Protein AF-A0A841CEJ9-F1 (afdb_monomer_lite)

Secondary structure (DSSP, 8-state):
-EEEEPPHHHHTSHHHHHHHHHHHHTTSEEEEB-HHHHHHHHHHHHHTT--HHHHHHHHHHHHHH-GGGB-SS-HHHHHH--PPP--TTTT---S-------

pLDDT: mean 80.27, std 18.41, range [32.31, 95.81]

Foldseek 3Di:
DAEDEDALVQCLDPVSVVVVVVVVLVVVYQYAYEPVRLVVNLVVCVVVVDDPVRSVVSSVVVCVSRVPRYDDPCVVVVVVVDDDPPPPDDPPDPPDDDDDDD

Structure (mmCIF, N/CA/C/O backbone):
data_AF-A0A841CEJ9-F1
#
_entry.id   AF-A0A841CEJ9-F1
#
loop_
_atom_site.group_PDB
_atom_site.id
_atom_site.type_symbol
_atom_site.label_atom_id
_atom_site.label_alt_id
_atom_site.label_comp_id
_atom_site.label_asym_id
_atom_site.label_entity_id
_atom_site.label_seq_id
_atom_site.pdbx_PDB_ins_code
_atom_site.Cartn_x
_atom_site.Cartn_y
_atom_site.Cartn_z
_atom_site.occupancy
_atom_site.B_iso_or_equiv
_atom_site.auth_seq_id
_atom_site.auth_comp_id
_atom_site.auth_asym_id
_atom_site.auth_atom_id
_atom_site.pdbx_PDB_model_num
ATOM 1 N N . MET A 1 1 ? -16.488 -1.893 11.204 1.00 68.88 1 MET A N 1
ATOM 2 C CA . MET A 1 1 ? -15.402 -1.370 10.348 1.00 68.88 1 MET A CA 1
ATOM 3 C C . MET A 1 1 ? -15.300 -2.282 9.139 1.00 68.88 1 MET A C 1
ATOM 5 O O . MET A 1 1 ? -15.352 -3.491 9.331 1.00 68.88 1 MET A O 1
ATOM 9 N N . TYR A 1 2 ? -15.256 -1.737 7.924 1.00 85.25 2 TYR A N 1
ATOM 10 C CA . TYR A 1 2 ? -15.229 -2.542 6.698 1.00 85.25 2 TYR A CA 1
ATOM 11 C C . TYR A 1 2 ? -13.789 -2.813 6.268 1.00 85.25 2 TYR A C 1
ATOM 13 O O . TYR A 1 2 ? -12.942 -1.929 6.381 1.00 85.25 2 TYR A O 1
ATOM 21 N N . SER A 1 3 ? -13.522 -4.019 5.774 1.00 88.56 3 SER A N 1
ATOM 22 C CA . SER A 1 3 ? -12.234 -4.378 5.180 1.00 88.56 3 SER A CA 1
ATOM 23 C C . SER A 1 3 ? -12.334 -4.289 3.663 1.00 88.56 3 SER A C 1
ATOM 25 O O . SER A 1 3 ? -13.283 -4.812 3.081 1.00 88.56 3 SER A O 1
ATOM 27 N N . VAL A 1 4 ? -11.363 -3.641 3.025 1.00 90.44 4 VAL A N 1
ATOM 28 C CA . VAL A 1 4 ? -11.332 -3.456 1.569 1.00 90.44 4 VAL A CA 1
ATOM 29 C C . VAL A 1 4 ? -10.026 -4.010 1.034 1.00 90.44 4 VAL A C 1
ATOM 31 O O . VAL A 1 4 ? -8.955 -3.533 1.399 1.00 90.44 4 VAL A O 1
ATOM 34 N N . PHE A 1 5 ? -10.119 -4.998 0.150 1.00 90.56 5 PHE A N 1
ATOM 35 C CA . PHE A 1 5 ? -8.956 -5.537 -0.539 1.00 90.56 5 PHE A CA 1
ATOM 36 C C . PHE A 1 5 ? -8.576 -4.642 -1.725 1.00 90.56 5 PHE A C 1
ATOM 38 O O . PHE A 1 5 ? -9.401 -4.362 -2.595 1.00 90.56 5 PHE A O 1
ATOM 45 N N . LEU A 1 6 ? -7.331 -4.174 -1.744 1.00 92.31 6 LEU A N 1
ATOM 46 C CA . LEU A 1 6 ? -6.780 -3.287 -2.759 1.00 92.31 6 LEU A CA 1
ATOM 47 C C . LEU A 1 6 ? -5.938 -4.091 -3.747 1.00 92.31 6 LEU A C 1
ATOM 49 O O . LEU A 1 6 ? -4.970 -4.746 -3.367 1.00 92.31 6 LEU A O 1
ATOM 53 N N . ASP A 1 7 ? -6.290 -3.992 -5.025 1.00 91.81 7 ASP A N 1
ATOM 54 C CA . ASP A 1 7 ? -5.534 -4.609 -6.111 1.00 91.81 7 ASP A CA 1
ATOM 55 C C . ASP A 1 7 ? -4.406 -3.698 -6.623 1.00 91.81 7 ASP A C 1
ATOM 57 O O . ASP A 1 7 ? -4.455 -2.462 -6.520 1.00 91.81 7 ASP A O 1
ATOM 61 N N . THR A 1 8 ? -3.406 -4.306 -7.261 1.00 92.69 8 THR A N 1
ATOM 62 C CA . THR A 1 8 ? -2.278 -3.612 -7.880 1.00 92.69 8 THR A CA 1
ATOM 63 C C . THR A 1 8 ? -2.741 -2.542 -8.864 1.00 92.69 8 THR A C 1
ATOM 65 O O . THR A 1 8 ? -2.111 -1.491 -8.952 1.00 92.69 8 THR A O 1
ATOM 68 N N . CYS A 1 9 ? -3.854 -2.731 -9.583 1.00 90.31 9 CYS A N 1
ATOM 69 C CA . CYS A 1 9 ? -4.330 -1.741 -10.553 1.00 90.31 9 CYS A CA 1
ATOM 70 C C . CYS A 1 9 ? -4.734 -0.387 -9.934 1.00 90.31 9 CYS A C 1
ATOM 72 O O . CYS A 1 9 ? -4.628 0.652 -10.603 1.00 90.31 9 CYS A O 1
ATOM 74 N N . VAL A 1 10 ? -5.161 -0.389 -8.668 1.00 92.19 10 VAL A N 1
ATOM 75 C CA . VAL A 1 10 ? -5.481 0.815 -7.889 1.00 92.19 10 VAL A CA 1
ATOM 76 C C . VAL A 1 10 ? -4.192 1.405 -7.324 1.00 92.19 10 VAL A C 1
ATOM 78 O O . VAL A 1 10 ? -3.909 2.586 -7.532 1.00 92.19 10 VAL A O 1
ATOM 81 N N . LEU A 1 11 ? -3.364 0.562 -6.701 1.00 93.06 11 LEU A N 1
ATOM 82 C CA . LEU A 1 11 ? -2.113 0.964 -6.051 1.00 93.06 11 LEU A CA 1
ATOM 83 C C . LEU A 1 11 ? -1.067 1.490 -7.045 1.00 93.06 11 LEU A C 1
ATOM 85 O O . LEU A 1 11 ? -0.246 2.3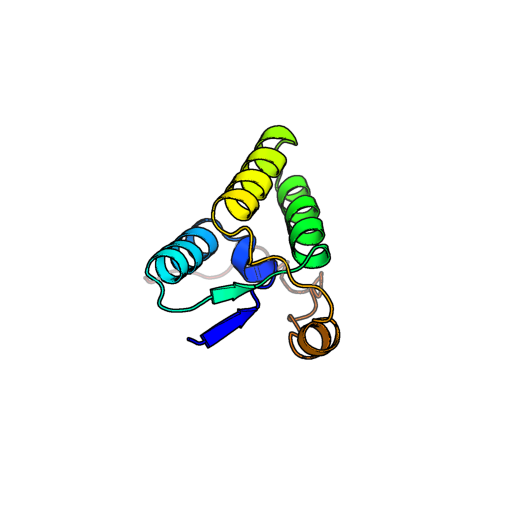42 -6.720 1.00 93.06 11 LEU A O 1
ATOM 89 N N . LEU A 1 12 ? -1.105 1.046 -8.299 1.00 93.94 12 LEU A N 1
ATOM 90 C CA . LEU A 1 12 ? -0.154 1.449 -9.333 1.00 93.94 12 LEU A CA 1
ATOM 91 C C . LEU A 1 12 ? -0.318 2.919 -9.771 1.00 93.94 12 LEU A C 1
ATOM 93 O O . LEU A 1 12 ? 0.616 3.507 -10.322 1.00 93.94 12 LEU A O 1
ATOM 97 N N . LYS A 1 13 ? -1.485 3.533 -9.542 1.00 93.00 13 LYS A N 1
ATOM 98 C CA . LYS A 1 13 ? -1.767 4.936 -9.886 1.00 93.00 13 LYS A CA 1
ATOM 99 C C . LYS A 1 13 ? -1.482 5.822 -8.665 1.00 93.00 13 LYS A C 1
ATOM 101 O O . LYS A 1 13 ? -2.212 5.693 -7.689 1.00 93.00 13 LYS A O 1
ATOM 106 N N . PRO A 1 14 ? -0.476 6.722 -8.698 1.00 88.50 14 PRO A N 1
ATOM 107 C CA . PRO A 1 14 ? -0.058 7.486 -7.518 1.00 88.50 14 PRO A CA 1
ATOM 108 C C . PRO A 1 14 ? -1.204 8.236 -6.834 1.00 88.50 14 PRO A C 1
ATOM 110 O O . PRO A 1 14 ? -1.421 8.033 -5.650 1.00 88.50 14 PRO A O 1
ATOM 113 N N . TYR A 1 15 ? -1.998 9.000 -7.592 1.00 92.56 15 TYR A N 1
ATOM 114 C CA . TYR A 1 15 ? -3.110 9.781 -7.038 1.00 92.56 15 TYR A CA 1
ATOM 115 C C . TYR A 1 15 ? -4.215 8.922 -6.418 1.00 92.56 15 TYR A C 1
ATOM 117 O O . TYR A 1 15 ? -4.751 9.272 -5.371 1.00 92.56 15 TYR A O 1
ATOM 125 N N . LEU A 1 16 ? -4.557 7.789 -7.046 1.00 93.00 16 LEU A N 1
ATOM 126 C CA . LEU A 1 16 ? -5.558 6.883 -6.479 1.00 93.00 16 LEU A CA 1
ATOM 127 C C . LEU A 1 16 ? -5.021 6.209 -5.225 1.00 93.00 16 LEU A C 1
ATOM 129 O O . LEU A 1 16 ? -5.728 6.174 -4.231 1.00 93.00 16 LEU A O 1
ATOM 133 N N . CYS A 1 17 ? -3.786 5.708 -5.276 1.00 93.81 17 CYS A N 1
ATOM 134 C CA . CYS A 1 17 ? -3.114 5.090 -4.140 1.00 93.81 17 CYS A CA 1
ATOM 135 C C . CYS A 1 17 ? -3.079 6.035 -2.935 1.00 93.81 17 CYS A C 1
ATOM 137 O O . CYS A 1 17 ? -3.440 5.622 -1.842 1.00 93.81 17 CYS A O 1
ATOM 139 N N . ASP A 1 18 ? -2.688 7.289 -3.147 1.00 93.31 18 ASP A N 1
ATOM 140 C CA . ASP A 1 18 ? -2.654 8.314 -2.105 1.00 93.31 18 ASP A CA 1
ATOM 141 C C . ASP A 1 18 ? -4.051 8.546 -1.517 1.00 93.31 18 ASP A C 1
ATOM 143 O O . ASP A 1 18 ? -4.274 8.313 -0.336 1.00 93.31 18 ASP A O 1
ATOM 147 N N . THR A 1 19 ? -5.037 8.831 -2.372 1.00 94.62 19 THR A N 1
ATOM 148 C CA . THR A 1 19 ? -6.421 9.093 -1.945 1.00 94.62 19 THR A CA 1
ATOM 149 C C . THR A 1 19 ? -7.008 7.942 -1.124 1.00 94.62 19 THR A C 1
ATOM 151 O O . THR A 1 19 ? -7.580 8.166 -0.058 1.00 94.62 19 THR A O 1
ATOM 154 N N . VAL A 1 20 ? -6.890 6.698 -1.603 1.00 94.62 20 VAL A N 1
ATOM 155 C CA . VAL A 1 20 ? -7.485 5.543 -0.914 1.00 94.62 20 VAL A CA 1
ATOM 156 C C . VAL A 1 20 ? -6.776 5.268 0.415 1.00 94.62 20 VAL A C 1
ATOM 158 O O . VAL A 1 20 ? -7.436 4.987 1.412 1.00 94.62 20 VAL A O 1
ATOM 161 N N . LEU A 1 21 ? -5.449 5.419 0.475 1.00 93.88 21 LEU A N 1
ATOM 162 C CA . LEU A 1 21 ? -4.701 5.226 1.717 1.00 93.88 21 LEU A CA 1
ATOM 163 C C . LEU A 1 21 ? -4.952 6.356 2.728 1.00 93.88 21 LEU A C 1
ATOM 165 O O . LEU A 1 21 ? -5.113 6.057 3.905 1.00 93.88 21 LEU A O 1
ATOM 169 N N . SER A 1 22 ? -5.096 7.613 2.301 1.00 94.00 22 SER A N 1
ATOM 170 C CA . SER A 1 22 ? -5.470 8.718 3.199 1.00 94.00 22 SER A CA 1
ATOM 171 C C . SER A 1 22 ? -6.875 8.543 3.788 1.00 94.00 22 SER A C 1
ATOM 173 O O . SER A 1 22 ? -7.107 8.818 4.964 1.00 94.00 22 SER A O 1
ATOM 175 N N . ILE A 1 23 ? -7.831 8.039 2.999 1.00 94.00 23 ILE A N 1
ATOM 176 C CA . ILE A 1 23 ? -9.178 7.717 3.502 1.00 94.00 23 ILE A CA 1
ATOM 177 C C . ILE A 1 23 ? -9.121 6.554 4.504 1.00 94.00 23 ILE A C 1
ATOM 179 O O . ILE A 1 23 ? -9.817 6.577 5.522 1.00 94.00 23 ILE A O 1
ATOM 183 N N . ALA A 1 24 ? -8.293 5.543 4.231 1.00 93.31 24 ALA A N 1
ATOM 184 C CA . ALA A 1 24 ? -8.054 4.439 5.153 1.00 93.31 24 ALA A CA 1
ATOM 185 C C . ALA A 1 24 ? -7.416 4.906 6.474 1.00 93.31 24 ALA A C 1
ATOM 187 O O . ALA A 1 24 ? -7.822 4.451 7.541 1.00 93.31 24 ALA A O 1
ATOM 188 N N . GLU A 1 25 ? -6.472 5.847 6.417 1.00 91.69 25 GLU A N 1
ATOM 189 C CA . GLU A 1 25 ? -5.829 6.452 7.590 1.00 91.69 25 GLU A CA 1
ATOM 190 C C . GLU A 1 25 ? -6.836 7.197 8.481 1.00 91.69 25 GLU A C 1
ATOM 192 O O . GLU A 1 25 ? -6.754 7.134 9.706 1.00 91.69 25 GLU A O 1
ATOM 197 N N . CYS A 1 26 ? -7.867 7.803 7.884 1.00 93.25 26 CYS A N 1
ATOM 198 C CA . CYS A 1 26 ? -8.992 8.403 8.609 1.00 93.25 26 CYS A CA 1
ATOM 199 C C . CYS A 1 26 ? -9.918 7.369 9.294 1.00 93.25 26 CYS A C 1
ATOM 201 O O . CYS A 1 26 ? -10.931 7.745 9.885 1.00 93.25 26 CYS A O 1
ATOM 203 N N . GLY A 1 27 ? -9.622 6.068 9.204 1.00 90.12 27 GLY A N 1
ATOM 204 C CA . GLY A 1 27 ? -10.365 4.995 9.871 1.00 90.12 27 GLY A CA 1
ATOM 205 C C . GLY A 1 27 ? -11.696 4.625 9.210 1.00 90.12 27 GLY A C 1
ATOM 206 O O . GLY A 1 27 ? -12.473 3.860 9.785 1.00 90.12 27 GLY A O 1
ATOM 207 N N . ILE A 1 28 ? -11.969 5.127 8.000 1.00 93.31 28 ILE A N 1
ATOM 208 C CA . ILE A 1 28 ? -13.213 4.844 7.262 1.00 93.31 28 ILE A CA 1
ATOM 209 C C . ILE A 1 28 ? -13.311 3.356 6.895 1.00 93.31 28 ILE A C 1
ATOM 211 O O . ILE A 1 28 ? -14.391 2.760 6.942 1.00 93.31 28 ILE A O 1
ATOM 215 N N . TYR A 1 29 ? -12.179 2.736 6.561 1.00 93.50 29 TYR A N 1
ATOM 216 C CA . TYR A 1 29 ? -12.073 1.307 6.295 1.00 93.50 29 TYR A CA 1
ATOM 217 C C . TYR A 1 29 ? -10.653 0.801 6.579 1.00 93.50 29 TYR A C 1
ATOM 219 O O . TYR A 1 29 ? -9.712 1.583 6.680 1.00 93.50 29 TYR A O 1
ATOM 227 N N . ARG A 1 30 ? -10.495 -0.522 6.695 1.00 91.19 30 ARG A N 1
ATOM 228 C CA . ARG A 1 30 ? -9.191 -1.186 6.811 1.00 91.19 30 ARG A CA 1
ATOM 229 C C . ARG A 1 30 ? -8.718 -1.627 5.421 1.00 91.19 30 ARG A C 1
ATOM 231 O O . ARG A 1 30 ? -9.398 -2.458 4.809 1.00 91.19 30 ARG A O 1
ATOM 238 N N . PRO A 1 31 ? -7.594 -1.107 4.906 1.00 93.88 31 PRO A N 1
ATOM 239 C CA . PRO A 1 31 ? -7.057 -1.548 3.633 1.00 93.88 31 PRO A CA 1
ATOM 240 C C . PRO A 1 31 ? -6.399 -2.913 3.824 1.00 93.88 31 PRO A C 1
ATOM 242 O O . PRO A 1 31 ? -5.736 -3.147 4.832 1.00 93.88 31 PRO A O 1
ATOM 245 N N . LEU A 1 32 ? -6.597 -3.806 2.864 1.00 92.75 32 LEU A N 1
ATOM 246 C CA . LEU A 1 32 ? -5.979 -5.121 2.816 1.00 92.75 32 LEU A CA 1
ATOM 247 C C . LEU A 1 32 ? -5.279 -5.300 1.473 1.00 92.75 32 LEU A C 1
ATOM 249 O O . LEU A 1 32 ? -5.784 -4.870 0.440 1.00 92.75 32 LEU A O 1
ATOM 253 N N . TRP A 1 33 ? -4.139 -5.965 1.476 1.00 92.06 33 TRP A N 1
ATOM 254 C CA . TRP A 1 33 ? -3.448 -6.419 0.278 1.00 92.06 33 TRP A CA 1
ATOM 255 C C . TRP A 1 33 ? -2.638 -7.652 0.621 1.00 92.06 33 TRP A C 1
ATOM 257 O O . TRP A 1 33 ? -2.501 -8.057 1.776 1.00 92.06 33 TRP A O 1
ATOM 267 N N . SER A 1 34 ? -2.040 -8.228 -0.401 1.00 89.88 34 SER A N 1
ATOM 268 C CA . SER A 1 34 ? -1.238 -9.414 -0.246 1.00 89.88 34 SER A CA 1
ATOM 269 C C . SER A 1 34 ? 0.194 -9.273 -0.700 1.00 89.88 34 SER A C 1
ATOM 271 O O . SER A 1 34 ? 0.553 -8.304 -1.367 1.00 89.88 34 SER A O 1
ATOM 273 N N . ALA A 1 35 ? 1.001 -10.292 -0.391 1.00 89.44 35 ALA A N 1
ATOM 274 C CA . ALA A 1 35 ? 2.342 -10.419 -0.944 1.00 89.44 35 ALA A CA 1
ATOM 275 C C . ALA A 1 35 ? 2.322 -10.357 -2.483 1.00 89.44 35 ALA A C 1
ATOM 277 O O . ALA A 1 35 ? 3.033 -9.542 -3.064 1.00 89.44 35 ALA A O 1
ATOM 278 N N . GLY A 1 36 ? 1.428 -11.110 -3.138 1.00 89.88 36 GLY A N 1
ATOM 279 C CA . GLY A 1 36 ? 1.324 -11.125 -4.602 1.00 89.88 36 GLY A CA 1
ATOM 280 C C . GLY A 1 36 ? 0.952 -9.768 -5.216 1.00 89.88 36 GLY A C 1
ATOM 281 O O . GLY A 1 36 ? 1.509 -9.385 -6.244 1.00 89.88 36 GLY A O 1
ATOM 282 N N . VAL A 1 37 ? 0.072 -8.999 -4.563 1.00 91.75 37 VAL A N 1
ATOM 283 C CA . VAL A 1 37 ? -0.286 -7.635 -4.998 1.00 91.75 37 VAL A CA 1
ATOM 284 C C . VAL A 1 37 ? 0.923 -6.697 -4.930 1.00 91.75 37 VAL A C 1
ATOM 286 O O . VAL A 1 37 ? 1.143 -5.901 -5.850 1.00 91.75 37 VAL A O 1
ATOM 289 N N . LEU A 1 38 ? 1.727 -6.786 -3.865 1.00 92.62 38 LEU A N 1
ATOM 290 C CA . LEU A 1 38 ? 2.938 -5.974 -3.710 1.00 92.62 38 LEU A CA 1
ATOM 291 C C . LEU A 1 38 ? 4.047 -6.396 -4.688 1.00 92.62 38 LEU A C 1
ATOM 293 O O . LEU A 1 38 ? 4.726 -5.535 -5.243 1.00 92.62 38 LEU A O 1
ATOM 297 N N . GLU A 1 39 ? 4.195 -7.693 -4.962 1.00 93.31 39 GLU A N 1
ATOM 298 C CA . GLU A 1 39 ? 5.113 -8.211 -5.986 1.00 93.31 39 GLU A CA 1
ATOM 299 C C . GLU A 1 39 ? 4.715 -7.753 -7.394 1.00 93.31 39 GLU A C 1
ATOM 301 O O . GLU A 1 39 ? 5.555 -7.377 -8.216 1.00 93.31 39 GLU A O 1
ATOM 306 N N . GLU A 1 40 ? 3.420 -7.759 -7.710 1.00 93.62 40 GLU A N 1
ATOM 307 C CA . GLU A 1 40 ? 2.946 -7.230 -8.981 1.00 93.62 40 GLU A CA 1
ATOM 308 C C . GLU A 1 40 ? 3.135 -5.710 -9.069 1.00 93.62 40 GLU A C 1
ATOM 310 O O . GLU A 1 40 ? 3.521 -5.197 -10.127 1.00 93.62 40 GLU A O 1
ATOM 315 N N . LEU A 1 41 ? 2.934 -4.993 -7.961 1.00 94.38 41 LEU A N 1
ATOM 316 C CA . LEU A 1 41 ? 3.202 -3.562 -7.873 1.00 94.38 41 LEU A CA 1
ATOM 317 C C . LEU A 1 41 ? 4.683 -3.255 -8.129 1.00 94.38 41 LEU A C 1
ATOM 319 O O . LEU A 1 41 ? 4.963 -2.384 -8.954 1.00 94.38 41 LEU A O 1
ATOM 323 N N . ASP A 1 42 ? 5.613 -3.994 -7.513 1.00 95.31 42 ASP A N 1
ATOM 324 C CA . ASP A 1 42 ? 7.058 -3.880 -7.771 1.00 95.31 42 ASP A CA 1
ATOM 325 C C . ASP A 1 42 ? 7.363 -4.035 -9.266 1.00 95.31 42 ASP A C 1
ATOM 327 O O . ASP A 1 42 ? 7.891 -3.116 -9.905 1.00 95.31 42 ASP A O 1
ATOM 331 N N . ARG A 1 43 ? 6.932 -5.156 -9.860 1.00 94.94 43 ARG A N 1
ATOM 332 C CA . ARG A 1 43 ? 7.172 -5.453 -11.279 1.00 94.94 43 ARG A CA 1
ATOM 333 C C . ARG A 1 43 ? 6.619 -4.362 -12.191 1.00 94.94 43 ARG A C 1
ATOM 335 O O . ARG A 1 43 ? 7.268 -3.988 -13.169 1.00 94.94 43 ARG A O 1
ATOM 342 N N . ASN A 1 44 ? 5.421 -3.855 -11.907 1.00 94.56 44 ASN A N 1
ATOM 343 C CA . ASN A 1 44 ? 4.779 -2.832 -12.730 1.00 94.56 44 ASN A CA 1
ATOM 344 C C . ASN A 1 44 ? 5.429 -1.450 -12.579 1.00 94.56 44 ASN A C 1
ATOM 346 O O . ASN A 1 44 ? 5.496 -0.713 -13.564 1.00 94.56 44 ASN A O 1
ATOM 350 N N . LEU A 1 45 ? 5.940 -1.095 -11.399 1.00 94.12 45 LEU A N 1
ATOM 351 C CA . LEU A 1 45 ? 6.679 0.154 -11.199 1.00 94.12 45 LEU A CA 1
ATOM 352 C C . LEU A 1 45 ? 8.035 0.124 -11.909 1.00 94.12 45 LEU A C 1
ATOM 354 O O . LEU A 1 45 ? 8.360 1.070 -12.628 1.00 94.12 45 LEU A O 1
ATOM 358 N N . ARG A 1 46 ? 8.773 -0.989 -11.811 1.00 94.56 46 ARG A N 1
ATOM 359 C CA . ARG A 1 46 ? 10.033 -1.188 -12.550 1.00 94.56 46 ARG A CA 1
ATOM 360 C C . ARG A 1 46 ? 9.816 -1.105 -14.063 1.00 94.56 46 ARG A C 1
ATOM 362 O O . ARG A 1 46 ? 10.543 -0.399 -14.755 1.00 94.56 46 ARG A O 1
ATOM 369 N N . LYS A 1 47 ? 8.749 -1.727 -14.586 1.00 93.62 47 LYS A N 1
ATOM 370 C CA . LYS A 1 47 ? 8.352 -1.617 -16.008 1.00 93.62 47 LYS A CA 1
ATOM 371 C C . LYS A 1 47 ? 8.049 -0.184 -16.459 1.00 93.62 47 LYS A C 1
ATOM 373 O O . LYS A 1 47 ? 8.147 0.103 -17.646 1.00 93.62 47 LYS A O 1
ATOM 378 N N . ARG A 1 48 ? 7.656 0.701 -15.539 1.00 92.25 48 ARG A N 1
ATOM 379 C CA . ARG A 1 48 ? 7.398 2.127 -15.801 1.00 92.25 48 ARG A CA 1
ATOM 380 C C . ARG A 1 48 ? 8.635 3.013 -15.611 1.00 92.25 48 ARG A C 1
ATOM 382 O O . ARG A 1 48 ? 8.512 4.226 -15.725 1.00 92.25 48 ARG A O 1
ATOM 389 N N . GLY A 1 49 ? 9.801 2.421 -15.346 1.00 94.31 49 GLY A N 1
ATOM 390 C CA . GLY A 1 49 ? 11.071 3.134 -15.210 1.00 94.31 49 GLY A CA 1
ATOM 391 C C . GLY A 1 49 ? 11.390 3.618 -13.796 1.00 94.31 49 GLY A C 1
ATOM 392 O O . GLY A 1 49 ? 12.304 4.422 -13.641 1.00 94.31 49 GLY A O 1
ATOM 393 N N . ALA A 1 50 ? 10.668 3.158 -12.768 1.00 94.44 50 ALA A N 1
ATOM 394 C CA . ALA A 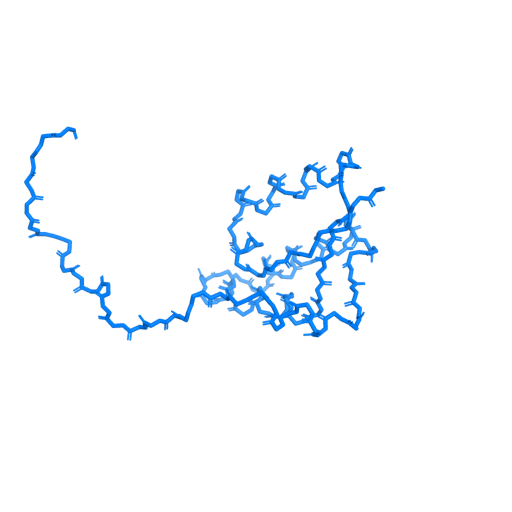1 50 ? 11.043 3.450 -11.387 1.00 94.44 50 ALA A CA 1
ATOM 395 C C . ALA A 1 50 ? 12.343 2.719 -11.010 1.00 94.44 50 ALA A C 1
ATOM 397 O O . ALA A 1 50 ? 12.520 1.548 -11.362 1.00 94.44 50 ALA A O 1
ATOM 398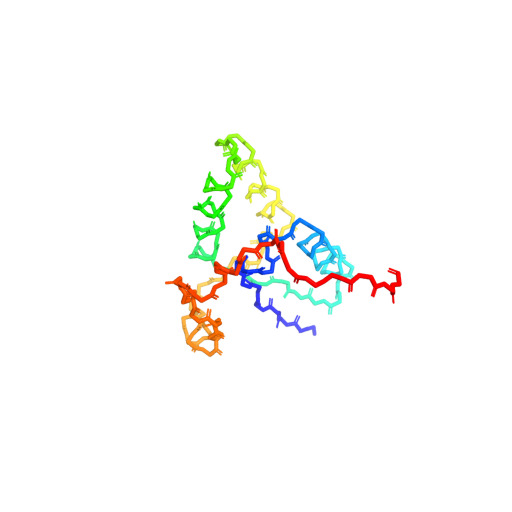 N N . THR A 1 51 ? 13.230 3.391 -10.274 1.00 95.81 51 THR A N 1
ATOM 399 C CA . THR A 1 51 ? 14.454 2.766 -9.752 1.00 95.81 51 THR A CA 1
ATOM 400 C C . THR A 1 51 ? 14.130 1.794 -8.624 1.00 95.81 51 THR A C 1
ATOM 402 O O . THR A 1 51 ? 13.080 1.875 -7.982 1.00 95.81 51 THR A O 1
ATOM 405 N N . GLU A 1 52 ? 15.052 0.879 -8.346 1.00 94.00 52 GLU A N 1
ATOM 406 C CA . GLU A 1 52 ? 14.918 -0.060 -7.236 1.00 94.0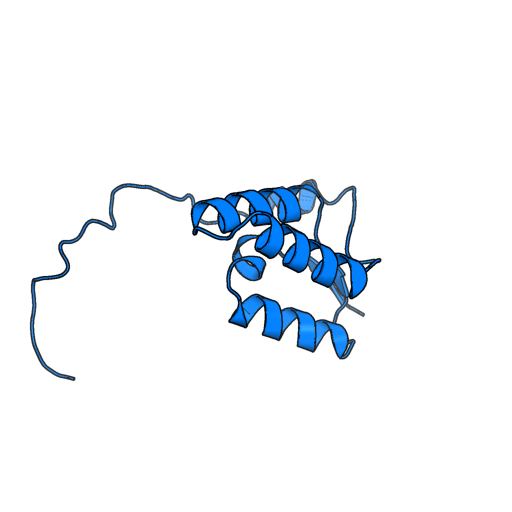0 52 GLU A CA 1
ATOM 407 C C . GLU A 1 52 ? 14.704 0.653 -5.893 1.00 94.00 52 GLU A C 1
ATOM 409 O O . GLU A 1 52 ? 13.848 0.251 -5.104 1.00 94.00 52 GLU A O 1
ATOM 414 N N . GLU A 1 53 ? 15.410 1.758 -5.654 1.00 95.00 53 GLU A N 1
ATOM 415 C CA . GLU A 1 53 ? 15.257 2.559 -4.442 1.00 95.00 53 GLU A CA 1
ATOM 416 C C . GLU A 1 53 ? 13.863 3.174 -4.341 1.00 95.00 53 GLU A C 1
ATOM 418 O O . GLU A 1 53 ? 13.271 3.147 -3.264 1.00 95.00 53 GLU A O 1
ATOM 423 N N . GLN A 1 54 ? 13.321 3.692 -5.448 1.00 93.31 54 GLN A N 1
ATOM 424 C CA . GLN A 1 54 ? 11.981 4.283 -5.481 1.00 93.31 54 GLN A CA 1
ATOM 425 C C . GLN A 1 54 ? 10.903 3.240 -5.192 1.00 93.31 54 GLN A C 1
ATOM 427 O O . GLN A 1 54 ? 9.973 3.501 -4.426 1.00 93.31 54 GLN A O 1
ATOM 432 N N . VAL A 1 55 ? 11.031 2.050 -5.781 1.00 94.38 55 VAL A N 1
ATOM 433 C CA . VAL A 1 55 ? 10.079 0.959 -5.559 1.00 94.38 55 VAL A CA 1
ATOM 434 C C . VAL A 1 55 ? 10.161 0.459 -4.123 1.00 94.38 55 VAL A C 1
ATOM 436 O O . VAL A 1 55 ? 9.137 0.394 -3.442 1.00 94.38 55 VAL A O 1
ATOM 439 N N . ARG A 1 56 ? 11.373 0.194 -3.624 1.00 94.25 56 ARG A N 1
ATOM 440 C CA . ARG A 1 56 ? 11.594 -0.237 -2.240 1.00 94.25 56 ARG A CA 1
ATOM 441 C C . ARG A 1 56 ? 11.057 0.783 -1.245 1.00 94.25 56 ARG A C 1
ATOM 443 O O . ARG A 1 56 ? 10.353 0.399 -0.318 1.00 94.25 56 ARG A O 1
ATOM 450 N N . HIS A 1 57 ? 11.354 2.066 -1.450 1.00 93.56 57 HIS A N 1
ATOM 451 C CA . HIS A 1 57 ? 10.848 3.138 -0.599 1.00 93.56 57 HIS A CA 1
ATOM 452 C C . HIS A 1 57 ? 9.319 3.133 -0.566 1.00 93.56 57 HIS A C 1
ATOM 454 O O . HIS A 1 57 ? 8.728 3.160 0.508 1.00 93.56 57 HIS A O 1
ATOM 460 N N . ARG A 1 58 ? 8.667 3.012 -1.726 1.00 91.88 58 ARG A N 1
ATOM 461 C CA . ARG A 1 58 ? 7.205 2.999 -1.808 1.00 91.88 58 ARG A CA 1
ATOM 462 C C . ARG A 1 58 ? 6.570 1.818 -1.070 1.00 91.88 58 ARG A C 1
ATOM 464 O O . ARG A 1 58 ? 5.622 2.020 -0.315 1.00 91.88 58 ARG A O 1
ATOM 471 N N . LEU A 1 59 ? 7.080 0.605 -1.273 1.00 93.12 59 LEU A N 1
ATOM 472 C CA . LEU A 1 59 ? 6.559 -0.595 -0.607 1.00 93.12 59 LEU A CA 1
ATOM 473 C C . LEU A 1 59 ? 6.776 -0.547 0.910 1.00 93.12 59 LEU A C 1
ATOM 475 O O . LEU A 1 59 ? 5.892 -0.924 1.681 1.00 93.12 59 LEU A O 1
ATOM 479 N N . ASP A 1 60 ? 7.933 -0.045 1.337 1.00 93.06 60 ASP A N 1
ATOM 480 C CA . ASP A 1 60 ? 8.269 0.146 2.744 1.00 93.06 60 ASP A CA 1
ATOM 481 C C . ASP A 1 60 ? 7.338 1.168 3.411 1.00 93.06 60 ASP A C 1
ATOM 483 O O . ASP A 1 60 ? 6.784 0.876 4.468 1.00 93.06 60 ASP A O 1
ATOM 487 N N . GLN A 1 61 ? 7.066 2.311 2.769 1.00 92.12 61 GLN A N 1
ATOM 488 C CA . GLN A 1 61 ? 6.108 3.289 3.297 1.00 92.12 61 GLN A CA 1
ATOM 489 C C . GLN A 1 61 ? 4.715 2.681 3.484 1.00 92.12 61 GLN A C 1
ATOM 491 O O . GLN A 1 61 ? 4.141 2.815 4.563 1.00 92.12 61 GLN A O 1
ATOM 496 N N . MET A 1 62 ? 4.199 1.957 2.486 1.00 91.94 62 MET A N 1
ATOM 497 C CA . MET A 1 62 ? 2.888 1.305 2.589 1.00 91.94 62 MET A CA 1
ATOM 498 C C . MET A 1 62 ? 2.837 0.282 3.730 1.00 91.94 62 MET A C 1
ATOM 500 O O . MET A 1 62 ? 1.883 0.265 4.503 1.00 91.94 62 MET A O 1
ATOM 504 N N . THR A 1 63 ? 3.879 -0.541 3.865 1.00 88.88 63 THR A N 1
ATOM 505 C CA . THR A 1 63 ? 3.942 -1.590 4.896 1.00 88.88 63 THR A CA 1
ATOM 506 C C . THR A 1 63 ? 4.094 -1.000 6.301 1.00 88.88 63 THR A C 1
ATOM 508 O O . THR A 1 63 ? 3.532 -1.533 7.252 1.00 88.88 63 THR A O 1
ATOM 511 N N . ARG A 1 64 ? 4.817 0.119 6.444 1.00 89.62 64 ARG A N 1
ATOM 512 C CA . ARG A 1 64 ? 4.987 0.815 7.730 1.00 89.62 64 ARG A CA 1
ATOM 513 C C . ARG A 1 64 ? 3.723 1.523 8.200 1.00 89.62 64 ARG A C 1
ATOM 515 O O . ARG A 1 64 ? 3.438 1.485 9.391 1.00 89.62 64 ARG A O 1
ATOM 522 N N . HIS A 1 65 ? 2.991 2.168 7.292 1.00 88.75 65 HIS A N 1
ATOM 523 C CA . HIS A 1 65 ? 1.766 2.892 7.650 1.00 88.75 65 HIS A CA 1
ATOM 524 C C . HIS A 1 65 ? 0.605 1.937 7.947 1.00 88.75 65 HIS A C 1
ATOM 526 O O . HIS A 1 65 ? -0.272 2.262 8.741 1.00 88.75 65 HIS A O 1
ATOM 532 N N . PHE A 1 66 ? 0.615 0.741 7.352 1.00 89.19 66 PHE A N 1
ATOM 533 C CA . PHE A 1 66 ? -0.447 -0.246 7.522 1.00 89.19 66 PHE A CA 1
ATOM 534 C C . PHE A 1 66 ? 0.130 -1.648 7.793 1.00 89.19 66 PHE A C 1
ATOM 536 O O . PHE A 1 66 ? 0.046 -2.530 6.933 1.00 89.19 66 PHE A O 1
ATOM 543 N N . PRO A 1 67 ? 0.700 -1.890 8.989 1.00 85.25 67 PRO A N 1
ATOM 544 C CA . PRO A 1 67 ? 1.317 -3.176 9.327 1.00 85.25 67 PRO A CA 1
ATOM 545 C C . PRO A 1 67 ? 0.315 -4.340 9.278 1.00 85.25 67 PRO A C 1
ATOM 547 O O . PRO A 1 67 ? 0.667 -5.451 8.887 1.00 85.25 67 PRO A O 1
ATOM 550 N N . ASP A 1 68 ? -0.953 -4.062 9.583 1.00 83.75 68 ASP A N 1
ATOM 551 C CA . ASP A 1 68 ? -2.037 -5.045 9.607 1.00 83.75 68 ASP A CA 1
ATOM 552 C C . ASP A 1 68 ? -2.737 -5.231 8.249 1.00 83.75 68 ASP A C 1
ATOM 554 O O . ASP A 1 68 ? -3.733 -5.955 8.162 1.00 83.75 68 ASP A O 1
ATOM 558 N N . ALA A 1 69 ? -2.296 -4.549 7.188 1.00 85.19 69 ALA A N 1
ATOM 559 C CA . ALA A 1 69 ? -2.933 -4.645 5.873 1.00 85.19 69 ALA A CA 1
ATOM 560 C C . ALA A 1 69 ? -2.487 -5.873 5.076 1.00 85.19 69 ALA A C 1
ATOM 562 O O . ALA A 1 69 ? -3.202 -6.296 4.167 1.00 85.19 69 ALA A O 1
ATOM 563 N N . ARG A 1 70 ? -1.336 -6.472 5.410 1.00 83.94 70 ARG A N 1
ATOM 564 C CA . ARG A 1 70 ? -0.895 -7.705 4.756 1.00 83.94 70 ARG A CA 1
ATOM 565 C C . ARG A 1 70 ? -1.702 -8.883 5.290 1.00 83.94 70 ARG A C 1
ATOM 567 O O . ARG A 1 70 ? -1.614 -9.205 6.471 1.00 83.94 70 ARG A O 1
ATOM 574 N N . VAL A 1 71 ? -2.462 -9.527 4.412 1.00 80.44 71 VAL A N 1
ATOM 575 C CA . VAL A 1 71 ? -3.260 -10.713 4.742 1.00 80.44 71 VAL A CA 1
ATOM 576 C C . VAL A 1 71 ? -2.845 -11.907 3.898 1.00 80.44 71 VAL A C 1
ATOM 578 O O . VAL A 1 71 ? -2.464 -11.751 2.739 1.00 80.44 71 VAL A O 1
ATOM 581 N N . ASP A 1 72 ? -2.956 -13.085 4.502 1.00 72.31 72 ASP A N 1
ATOM 582 C CA . ASP A 1 72 ? -2.816 -14.398 3.871 1.00 72.31 72 ASP A CA 1
ATOM 583 C C . ASP A 1 72 ? -4.217 -15.047 3.774 1.00 72.31 72 ASP A C 1
ATOM 585 O O . ASP A 1 72 ? -5.124 -14.650 4.512 1.00 72.31 72 ASP A O 1
ATOM 589 N N . GLY A 1 73 ? -4.444 -16.011 2.872 1.00 63.69 73 GLY A N 1
ATOM 590 C CA . GLY A 1 73 ? -5.747 -16.701 2.772 1.00 63.69 73 GLY A CA 1
ATOM 591 C C . GLY A 1 73 ? -6.829 -15.955 1.970 1.00 63.69 73 GLY A C 1
ATOM 592 O O . GLY A 1 73 ? -8.020 -16.213 2.133 1.00 63.69 73 GLY A O 1
ATOM 593 N N . TYR A 1 74 ? -6.438 -14.984 1.142 1.00 64.56 74 TYR A N 1
ATOM 594 C CA . TYR A 1 74 ? -7.320 -14.131 0.328 1.00 64.56 74 TYR A CA 1
ATOM 595 C C . TYR A 1 74 ? -7.440 -14.629 -1.128 1.00 64.56 74 TYR A C 1
ATOM 597 O O . TYR A 1 74 ? -8.008 -13.938 -1.975 1.00 64.56 74 TYR A O 1
ATOM 605 N N . GLU A 1 75 ? -6.904 -15.811 -1.444 1.00 65.50 75 GLU A N 1
ATOM 606 C CA . GLU A 1 75 ? -6.794 -16.363 -2.800 1.00 65.50 75 GLU A CA 1
ATOM 607 C C . GLU A 1 75 ? -8.156 -16.495 -3.494 1.00 65.50 75 GLU A C 1
ATOM 609 O O . GLU A 1 75 ? -8.271 -16.240 -4.697 1.00 65.50 75 GLU A O 1
ATOM 614 N N . ASP A 1 76 ? -9.204 -16.819 -2.734 1.00 65.88 76 ASP A N 1
ATOM 615 C CA . ASP A 1 76 ? -10.568 -16.906 -3.256 1.00 65.88 76 ASP A CA 1
ATOM 616 C C . ASP A 1 76 ? -11.159 -15.530 -3.602 1.00 65.88 76 ASP A C 1
ATOM 618 O O . ASP A 1 76 ? -11.912 -15.417 -4.572 1.00 65.88 76 ASP A O 1
ATOM 622 N N . LEU A 1 77 ? -10.764 -14.459 -2.896 1.00 64.69 77 LEU A N 1
ATOM 623 C CA . LEU A 1 77 ? -11.137 -13.092 -3.279 1.00 64.69 77 LEU A CA 1
ATOM 624 C C . LEU A 1 77 ? -10.435 -12.659 -4.569 1.00 64.69 77 LEU A C 1
ATOM 626 O O . LEU A 1 77 ? -11.091 -12.052 -5.417 1.00 64.69 77 LEU A O 1
ATOM 630 N N . ILE A 1 78 ? -9.154 -13.004 -4.769 1.00 64.25 78 ILE A N 1
ATOM 631 C CA . ILE A 1 78 ? -8.423 -12.655 -6.007 1.00 64.25 78 ILE A CA 1
ATOM 632 C C . ILE A 1 78 ? -9.171 -13.179 -7.234 1.00 64.25 78 ILE A C 1
ATOM 634 O O . ILE A 1 78 ? -9.324 -12.461 -8.220 1.00 64.25 78 ILE A O 1
ATOM 638 N N . ARG A 1 79 ? -9.680 -14.418 -7.173 1.00 63.41 79 ARG A N 1
ATOM 639 C CA . ARG A 1 79 ? -10.432 -15.030 -8.281 1.00 63.41 79 ARG A CA 1
ATOM 640 C C . ARG A 1 79 ? -11.672 -14.228 -8.669 1.00 63.41 79 ARG A C 1
ATOM 642 O O . ARG A 1 79 ? -12.044 -14.231 -9.838 1.00 63.41 79 ARG A O 1
ATOM 649 N N . SER A 1 80 ? -12.293 -13.544 -7.709 1.00 66.94 80 SER A N 1
ATOM 650 C CA . SER A 1 80 ? -13.446 -12.671 -7.957 1.00 66.94 80 SER A CA 1
ATOM 651 C C . SER A 1 80 ? -13.058 -11.278 -8.477 1.00 66.94 80 SER A C 1
ATOM 653 O O . SER A 1 80 ? -13.884 -10.591 -9.075 1.00 66.94 80 SER A O 1
ATOM 655 N N . MET A 1 81 ? -11.798 -10.864 -8.309 1.00 67.12 81 MET A N 1
ATOM 656 C CA . MET A 1 81 ? -11.272 -9.563 -8.734 1.00 67.12 81 MET A CA 1
ATOM 657 C C . MET A 1 81 ? -10.692 -9.623 -10.150 1.00 67.12 81 MET A C 1
ATOM 659 O O . MET A 1 81 ? -9.552 -9.238 -10.407 1.00 67.12 81 MET A O 1
ATOM 663 N N . THR A 1 82 ? -11.490 -10.116 -11.096 1.00 66.44 82 THR A N 1
ATOM 664 C CA . THR A 1 82 ? -11.105 -10.161 -12.510 1.00 66.44 82 THR A CA 1
ATOM 665 C C . THR A 1 82 ? -10.862 -8.758 -13.052 1.00 66.44 82 THR A C 1
ATOM 667 O O . THR A 1 82 ? -11.785 -7.956 -13.188 1.00 66.44 82 THR A O 1
ATOM 670 N N . ASN A 1 83 ? -9.612 -8.477 -13.409 1.00 63.34 83 ASN A N 1
ATOM 671 C CA . ASN A 1 83 ? -9.263 -7.304 -14.193 1.00 63.34 83 ASN A CA 1
ATOM 672 C C . ASN A 1 83 ? -9.488 -7.597 -15.683 1.00 63.34 83 ASN A C 1
ATOM 674 O O . ASN A 1 83 ? -9.394 -8.749 -16.116 1.00 63.34 83 ASN A O 1
ATOM 678 N N . HIS A 1 84 ? -9.770 -6.565 -16.482 1.00 61.47 84 HIS A N 1
ATOM 679 C CA . HIS A 1 84 ? -9.886 -6.753 -17.925 1.00 61.47 84 HIS A CA 1
ATOM 680 C C . HIS A 1 84 ? -8.550 -7.303 -18.448 1.00 61.47 84 HIS A C 1
ATOM 682 O O . HIS A 1 84 ? -7.499 -6.729 -18.135 1.00 61.47 84 HIS A O 1
ATOM 688 N N . PRO A 1 85 ? -8.547 -8.393 -19.238 1.00 59.72 85 PRO A N 1
ATOM 689 C CA . PRO A 1 85 ? -7.313 -8.913 -19.798 1.00 59.72 85 PRO A CA 1
ATOM 690 C C . PRO A 1 85 ? -6.626 -7.796 -20.579 1.00 59.72 85 PRO A C 1
ATOM 692 O O . PRO A 1 85 ? -7.263 -7.073 -21.351 1.00 59.72 85 PRO A O 1
ATOM 695 N N . ARG A 1 86 ? -5.318 -7.630 -20.373 1.00 51.28 86 ARG A N 1
ATOM 696 C CA . ARG A 1 86 ? -4.512 -6.725 -21.192 1.00 51.28 86 ARG A CA 1
ATOM 697 C C . ARG A 1 86 ? -4.385 -7.340 -22.587 1.00 51.28 86 ARG A C 1
ATOM 699 O O . ARG A 1 86 ? -3.371 -7.955 -22.903 1.00 51.28 86 ARG A O 1
ATOM 706 N N . THR A 1 87 ? -5.427 -7.212 -23.404 1.00 43.53 87 THR A N 1
ATOM 707 C CA . THR A 1 87 ? -5.414 -7.563 -24.825 1.00 43.53 87 THR A CA 1
ATOM 708 C C . THR A 1 87 ? -4.571 -6.533 -25.562 1.00 43.53 87 THR A C 1
ATOM 710 O O . THR A 1 87 ? -5.040 -5.478 -25.994 1.00 43.53 87 THR A O 1
ATOM 713 N N . ASP A 1 88 ? -3.281 -6.827 -25.648 1.00 59.75 88 ASP A N 1
ATOM 714 C CA . ASP A 1 88 ? -2.338 -6.125 -26.501 1.00 59.75 88 ASP A CA 1
ATOM 715 C C . ASP A 1 88 ? -2.653 -6.455 -27.966 1.00 59.75 88 ASP A C 1
ATOM 717 O O . ASP A 1 88 ? -2.308 -7.536 -28.431 1.00 59.75 88 ASP A O 1
ATOM 721 N N . THR A 1 89 ? -3.402 -5.575 -28.650 1.00 49.59 89 THR A N 1
ATOM 722 C CA . THR A 1 89 ? -3.149 -5.144 -30.053 1.00 49.59 89 THR A CA 1
ATOM 723 C C . THR A 1 89 ? -4.174 -4.150 -30.625 1.00 49.59 89 THR A C 1
ATOM 725 O O . THR A 1 89 ? -3.894 -3.547 -31.656 1.00 49.59 89 THR A O 1
ATOM 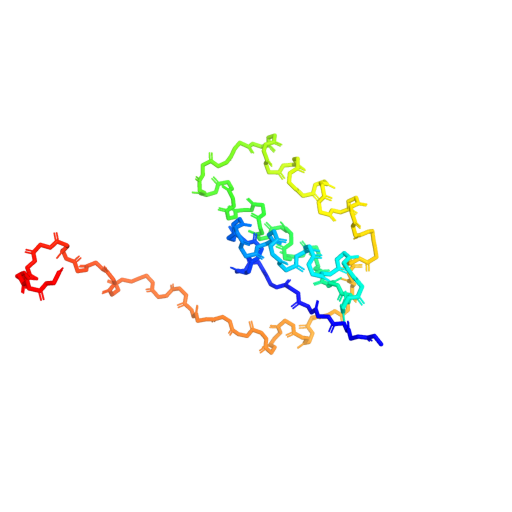728 N N . SER A 1 90 ? -5.317 -3.884 -29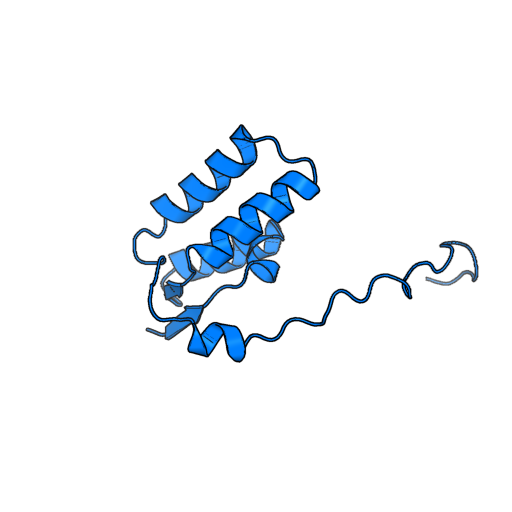.981 1.00 46.22 90 SER A N 1
ATOM 729 C CA . SER A 1 90 ? -6.356 -3.018 -30.585 1.00 46.22 90 SER A CA 1
ATOM 730 C C . SER A 1 90 ? -6.182 -1.503 -30.370 1.00 46.22 90 SER A C 1
ATOM 732 O O . SER A 1 90 ? -6.813 -0.729 -31.086 1.00 46.22 90 SER A O 1
ATOM 734 N N . TRP A 1 91 ? -5.371 -1.038 -29.413 1.00 43.56 91 TRP A N 1
ATOM 735 C CA . TRP A 1 91 ? -5.269 0.404 -29.108 1.00 43.56 91 TRP A CA 1
ATOM 736 C C . TRP A 1 91 ? -4.207 1.146 -29.934 1.00 43.56 91 TRP A C 1
ATOM 738 O O . TRP A 1 91 ? -4.010 2.344 -29.752 1.00 43.56 91 TRP A O 1
ATOM 748 N N . ARG A 1 92 ? -3.564 0.479 -30.901 1.00 45.38 92 ARG A N 1
ATOM 749 C CA . ARG A 1 92 ? -2.669 1.117 -31.876 1.00 45.38 92 ARG A CA 1
ATOM 750 C C . ARG A 1 92 ? -3.479 1.842 -32.965 1.00 45.38 92 ARG A C 1
ATOM 752 O O . ARG A 1 92 ? -3.278 1.611 -34.151 1.00 45.38 92 ARG A O 1
ATOM 759 N N . LEU A 1 93 ? -4.416 2.704 -32.574 1.00 55.06 93 LEU A N 1
ATOM 760 C CA . LEU A 1 93 ? -4.944 3.709 -33.492 1.00 55.06 93 LEU A CA 1
ATOM 761 C C . LEU A 1 93 ? -3.859 4.786 -33.638 1.00 55.06 93 LEU A C 1
ATOM 763 O O . LEU A 1 93 ? -3.386 5.293 -32.617 1.00 55.06 93 LEU A O 1
ATOM 767 N N . PRO A 1 94 ? -3.416 5.135 -34.858 1.00 43.44 94 PRO A N 1
ATOM 768 C CA . PRO A 1 94 ? -2.544 6.284 -35.032 1.00 43.44 94 PRO A CA 1
ATOM 769 C C . PRO A 1 94 ? -3.279 7.517 -34.501 1.00 43.44 94 PRO A C 1
ATOM 771 O O . PRO A 1 94 ? -4.341 7.894 -34.999 1.00 43.44 94 PRO A O 1
ATOM 774 N N . CYS A 1 95 ? -2.718 8.124 -33.455 1.00 42.47 95 CYS A N 1
ATOM 775 C CA . CYS A 1 95 ? -3.138 9.422 -32.953 1.00 42.47 95 CYS A CA 1
ATOM 776 C C . CYS A 1 95 ? -2.872 10.446 -34.065 1.00 42.47 95 CYS A C 1
ATOM 778 O O . CYS A 1 95 ? -1.749 10.918 -34.228 1.00 42.47 95 CYS A O 1
ATOM 780 N N . GLY A 1 96 ? -3.870 10.682 -34.918 1.00 51.97 96 GLY A N 1
ATOM 781 C CA . GLY A 1 96 ? -3.678 11.496 -36.114 1.00 51.97 96 GLY A CA 1
ATOM 782 C C . GLY A 1 96 ? -4.759 11.371 -37.182 1.00 51.97 96 GLY A C 1
ATOM 783 O O . GLY A 1 96 ? -4.431 11.389 -38.362 1.00 51.97 96 GLY A O 1
ATOM 784 N N . ALA A 1 97 ? -6.039 11.258 -36.824 1.00 50.12 97 ALA A N 1
ATOM 785 C CA . ALA A 1 97 ? -7.116 11.540 -37.771 1.00 50.12 97 ALA A CA 1
ATOM 786 C C . ALA A 1 97 ? -8.388 11.990 -37.042 1.00 50.12 97 ALA A C 1
ATOM 788 O O . ALA A 1 97 ? -8.856 11.314 -36.137 1.00 50.12 97 ALA A O 1
ATOM 789 N N . ALA A 1 98 ? -8.947 13.105 -37.521 1.00 38.41 98 ALA A N 1
ATOM 790 C CA . ALA A 1 98 ? -10.175 13.790 -37.095 1.00 38.41 98 ALA A CA 1
ATOM 791 C C . ALA A 1 98 ? -10.035 14.643 -35.815 1.00 38.41 98 ALA A C 1
ATOM 793 O O . ALA A 1 98 ? -10.015 14.150 -34.701 1.00 38.41 98 ALA A O 1
ATOM 794 N N . ARG A 1 99 ? -9.718 15.935 -35.946 1.00 41.06 99 ARG A N 1
ATOM 795 C CA . ARG A 1 99 ? -10.596 17.066 -36.329 1.00 41.06 99 ARG A CA 1
ATOM 796 C C . ARG A 1 99 ? -11.409 17.625 -35.149 1.00 41.06 99 ARG A C 1
ATOM 798 O O . ARG A 1 99 ? -12.395 17.032 -34.758 1.00 41.06 99 ARG A O 1
ATOM 805 N N . LYS A 1 100 ? -10.980 18.823 -34.729 1.00 44.22 100 LYS A N 1
ATOM 806 C CA . LYS A 1 100 ? -11.729 20.082 -34.533 1.00 44.22 100 LYS A CA 1
ATOM 807 C C . LYS A 1 100 ? -13.034 20.018 -33.711 1.00 44.22 100 LYS A C 1
ATOM 809 O O . LYS A 1 100 ? -13.959 19.314 -34.085 1.00 44.22 100 LYS A O 1
ATOM 814 N N . HIS A 1 101 ? -13.097 20.933 -32.733 1.00 32.31 101 HIS A N 1
ATOM 815 C CA . HIS A 1 101 ? -14.283 21.506 -32.066 1.00 32.31 101 HIS A CA 1
ATOM 816 C C . HIS A 1 101 ? -14.559 21.070 -30.626 1.00 32.31 101 HIS A C 1
ATOM 818 O O . HIS A 1 101 ? -15.679 20.666 -30.360 1.00 32.31 101 HIS A O 1
ATOM 824 N N . TRP A 1 102 ? -13.606 21.241 -29.709 1.00 39.44 102 TRP A N 1
ATOM 825 C CA . TRP A 1 102 ? -13.844 21.815 -28.374 1.00 39.44 102 TRP A CA 1
ATOM 826 C C . TRP A 1 102 ? -12.502 22.051 -27.679 1.00 39.44 102 TRP A C 1
ATOM 828 O O . TRP A 1 102 ? -11.663 21.125 -27.685 1.00 39.44 102 TRP A O 1
#

Sequence (102 aa):
MYSVFLDTCVLLKPYLCDTVLSIAECGIYRPLWSAGVLEELDRNLRKRGATEEQVRHRLDQMTRHFPDARVDGYEDLIRSMTNHPRTDTSWRLPCGAARKHW

Organism: NCBI:txid1051531

Radius of gyration: 16.95 Å; chains: 1; bounding box: 31×39×48 Å